Protein AF-A0A0S2M006-F1 (afdb_monomer)

InterPro domains:
  IPR002937 Amine oxidase [PF01593] (2-34)
  IPR036188 FAD/NAD(P)-binding domain superfamily [G3DSA:3.50.50.60] (1-38)
  IPR036188 FAD/NAD(P)-binding domain superfamily [SSF51905] (2-36)
  IPR050703 Flavin Monoamine Oxidase [PTHR43563] (2-37)

Organism: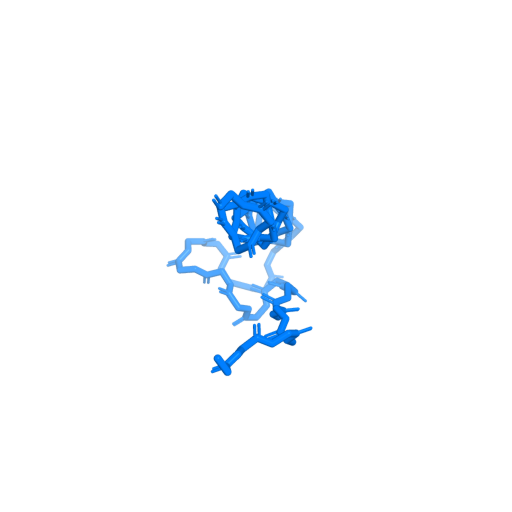 NCBI:txid656366

pLDDT: mean 90.73, std 9.09, range [57.81, 96.94]

Secondary structure (DSSP, 8-state):
-------SGGG-SSSTTSHHHHHHHHHHHHHHHHHHT-

Mean predicted aligned error: 3.56 Å

Radius of gyration: 10.38 Å; Cα contacts (8 Å, |Δi|>4): 50; chains: 1; bounding box: 27×15×25 Å

Foldseek 3Di:
DDPDQDADLCPAPPNRPDPVSRVVSVVVSVVVNVVVVD

Solvent-accessible surface area (backbone atoms only — not comparable to full-atom values): 2247 Å² total; per-residue (Å²): 144,81,90,80,72,76,57,31,23,79,65,18,96,55,56,56,75,34,74,71,4,23,56,52,18,42,53,52,33,52,53,53,54,58,58,74,73,108

Sequence (38 aa):
MDRIHWAGAETSAIWNGYMDGAIRSGRRAADEILQDFS

Structure (mmCIF, N/CA/C/O backbone):
data_AF-A0A0S2M006-F1
#
_entry.id   AF-A0A0S2M006-F1
#
loop_
_atom_site.group_PDB
_atom_site.id
_atom_site.type_symbol
_atom_site.label_atom_id
_atom_site.label_alt_id
_atom_site.label_comp_id
_atom_site.label_asym_id
_atom_site.label_entity_id
_atom_site.label_seq_id
_atom_site.pdbx_PDB_ins_code
_atom_site.Cartn_x
_atom_site.Cartn_y
_atom_site.Cartn_z
_atom_site.occupancy
_atom_site.B_iso_or_equiv
_atom_site.auth_seq_id
_atom_site.auth_comp_id
_atom_site.auth_asym_id
_atom_site.auth_atom_id
_atom_site.pdbx_PDB_model_num
ATOM 1 N N . MET A 1 1 ? -9.215 -9.912 11.029 1.00 57.81 1 MET A N 1
ATOM 2 C CA . MET A 1 1 ? -7.791 -9.868 11.416 1.00 57.81 1 MET A CA 1
ATOM 3 C C . MET A 1 1 ? -7.049 -9.608 10.134 1.00 57.81 1 MET A C 1
ATOM 5 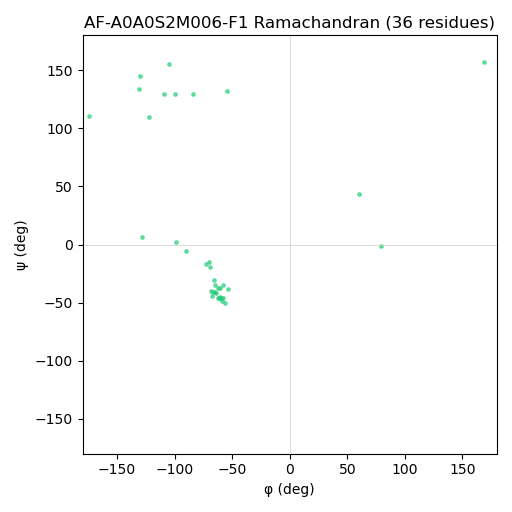O O . MET A 1 1 ? -6.749 -10.557 9.449 1.00 57.81 1 MET A O 1
ATOM 9 N N . ASP A 1 2 ? -6.912 -8.338 9.790 1.00 66.88 2 ASP A N 1
ATOM 10 C CA . ASP A 1 2 ? -6.004 -7.783 8.790 1.00 66.88 2 ASP A CA 1
ATOM 11 C C . ASP A 1 2 ? -6.214 -6.276 8.952 1.00 66.88 2 ASP A C 1
ATOM 13 O O . ASP A 1 2 ? -7.327 -5.784 8.870 1.00 66.88 2 ASP A O 1
ATOM 17 N N . ARG A 1 3 ? -5.207 -5.570 9.464 1.00 81.50 3 ARG A N 1
ATOM 18 C CA . ARG A 1 3 ? -5.245 -4.102 9.662 1.00 81.50 3 ARG A CA 1
ATOM 19 C C . ARG A 1 3 ? -4.022 -3.439 9.039 1.00 81.50 3 ARG A C 1
ATOM 21 O O . ARG A 1 3 ? -3.745 -2.268 9.285 1.00 81.50 3 ARG A O 1
ATOM 28 N N . ILE A 1 4 ? -3.230 -4.229 8.323 1.00 90.38 4 ILE A N 1
ATOM 29 C CA . ILE A 1 4 ? -1.972 -3.817 7.726 1.00 90.38 4 ILE A CA 1
ATOM 30 C C . ILE A 1 4 ? -2.113 -4.076 6.235 1.00 90.38 4 ILE A C 1
ATOM 32 O O . ILE A 1 4 ? -2.121 -5.224 5.800 1.00 90.38 4 ILE A O 1
ATOM 36 N N . HIS A 1 5 ? -2.206 -2.992 5.473 1.00 92.19 5 HIS A N 1
ATOM 37 C CA . HIS A 1 5 ? -2.282 -3.021 4.019 1.00 92.19 5 HIS A CA 1
ATOM 38 C C . HIS A 1 5 ? -0.970 -2.493 3.458 1.00 92.19 5 HIS A C 1
ATOM 40 O O . HIS A 1 5 ? -0.494 -1.428 3.857 1.00 92.19 5 HIS A O 1
ATOM 46 N N . TRP A 1 6 ? -0.379 -3.240 2.533 1.00 93.19 6 TRP A N 1
ATOM 47 C CA . TRP A 1 6 ? 0.909 -2.893 1.944 1.00 93.19 6 TRP A CA 1
ATOM 48 C C . TRP A 1 6 ? 0.722 -2.233 0.579 1.00 93.19 6 TRP A C 1
ATOM 50 O O . TRP A 1 6 ? 0.067 -2.781 -0.313 1.00 93.19 6 TRP A O 1
ATOM 60 N N . ALA A 1 7 ? 1.369 -1.084 0.396 1.00 95.25 7 ALA A N 1
ATOM 61 C CA . ALA A 1 7 ? 1.457 -0.356 -0.864 1.00 95.25 7 ALA A CA 1
ATOM 62 C C . ALA A 1 7 ? 2.920 0.005 -1.150 1.00 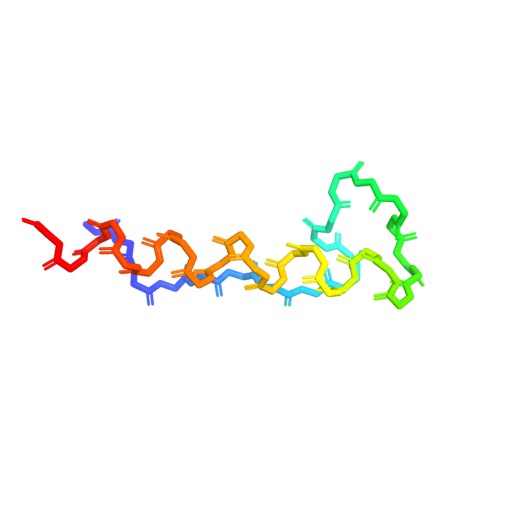95.25 7 ALA A C 1
ATOM 64 O O . ALA A 1 7 ? 3.686 0.278 -0.230 1.00 95.25 7 ALA A O 1
ATOM 65 N N . GLY A 1 8 ? 3.298 -0.009 -2.423 1.00 93.94 8 GLY A N 1
ATOM 66 C CA . GLY A 1 8 ? 4.662 0.214 -2.888 1.00 93.94 8 GLY A CA 1
ATOM 67 C C . GLY A 1 8 ? 4.791 -0.143 -4.365 1.00 93.94 8 GLY A C 1
ATOM 68 O O . GLY A 1 8 ? 4.002 -0.926 -4.902 1.00 93.94 8 GLY A O 1
ATOM 69 N N . ALA A 1 9 ? 5.789 0.416 -5.051 1.00 94.88 9 ALA A N 1
ATOM 70 C CA . ALA A 1 9 ? 6.036 0.060 -6.450 1.00 94.88 9 ALA A CA 1
ATOM 71 C C . ALA A 1 9 ? 6.290 -1.450 -6.594 1.00 94.88 9 ALA A C 1
ATOM 73 O O . ALA A 1 9 ? 5.864 -2.063 -7.571 1.00 94.88 9 ALA A O 1
ATOM 74 N N . GLU A 1 10 ? 6.931 -2.041 -5.591 1.00 95.25 10 GLU A N 1
ATOM 75 C CA . GLU A 1 10 ? 7.252 -3.457 -5.457 1.00 95.25 10 GLU A CA 1
ATOM 76 C C . GLU A 1 10 ? 6.045 -4.353 -5.132 1.00 95.25 10 GLU A C 1
ATOM 78 O O . GLU A 1 10 ? 6.119 -5.563 -5.341 1.00 95.25 10 GLU A O 1
ATOM 83 N N . THR A 1 11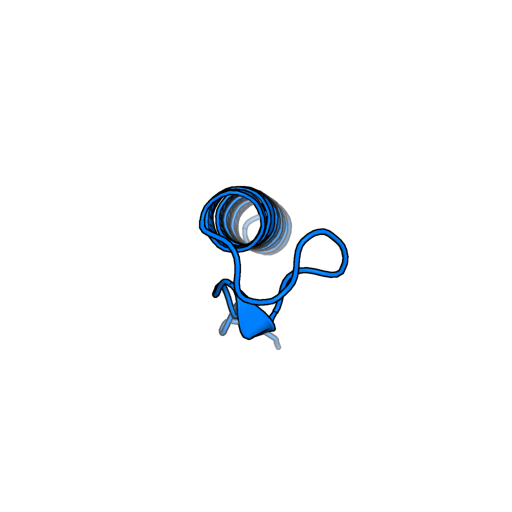 ? 4.921 -3.793 -4.677 1.00 91.25 11 THR A N 1
ATOM 84 C CA . THR A 1 11 ? 3.696 -4.563 -4.377 1.00 91.25 11 THR A CA 1
ATOM 85 C C . THR A 1 11 ? 2.675 -4.502 -5.510 1.00 91.25 11 THR A C 1
ATOM 87 O O . THR A 1 11 ? 1.573 -5.048 -5.410 1.00 91.25 11 THR A O 1
ATOM 90 N N . SER A 1 12 ? 3.025 -3.830 -6.607 1.00 91.75 12 SER A N 1
ATOM 91 C CA . SER A 1 12 ? 2.167 -3.726 -7.776 1.00 91.75 12 SER A CA 1
ATOM 92 C C . SER A 1 12 ? 2.320 -4.940 -8.684 1.00 91.75 12 SER A C 1
ATOM 94 O O . SER A 1 12 ? 3.433 -5.291 -9.082 1.00 91.75 12 SER A O 1
ATOM 96 N N . ALA A 1 13 ? 1.189 -5.543 -9.059 1.00 91.06 13 ALA A N 1
ATOM 97 C CA . ALA A 1 13 ? 1.140 -6.642 -10.025 1.00 91.06 13 ALA A CA 1
ATOM 98 C C . ALA A 1 13 ? 1.480 -6.190 -11.458 1.00 91.06 13 ALA A C 1
ATOM 100 O O . ALA A 1 13 ? 1.819 -7.012 -12.304 1.00 91.06 13 ALA A O 1
ATOM 101 N N . ILE A 1 14 ? 1.384 -4.885 -11.740 1.00 90.19 14 ILE A N 1
ATOM 102 C CA . ILE A 1 14 ? 1.653 -4.297 -13.055 1.00 90.19 14 ILE A CA 1
ATOM 103 C C . ILE A 1 14 ? 2.590 -3.105 -12.861 1.00 90.19 14 ILE A C 1
ATOM 105 O O . ILE A 1 14 ? 2.346 -2.268 -11.995 1.00 90.19 14 ILE A O 1
ATOM 109 N N . TRP A 1 15 ? 3.632 -3.007 -13.692 1.00 93.00 15 TRP A N 1
ATOM 110 C CA . TRP A 1 15 ? 4.649 -1.949 -13.610 1.00 93.00 15 TRP A CA 1
ATOM 111 C C . TRP A 1 15 ? 5.399 -1.936 -12.271 1.00 93.00 15 TRP A C 1
ATOM 113 O O . TRP A 1 15 ? 5.642 -0.881 -11.684 1.00 93.00 15 TRP A O 1
ATOM 123 N N . ASN A 1 16 ? 5.773 -3.126 -11.794 1.00 91.56 16 ASN A N 1
ATOM 124 C CA . ASN A 1 16 ? 6.574 -3.294 -10.588 1.00 91.56 16 ASN A CA 1
ATOM 125 C C . ASN A 1 16 ? 7.884 -2.490 -10.670 1.00 91.56 16 ASN A C 1
ATOM 127 O O . ASN A 1 16 ? 8.563 -2.523 -11.695 1.00 91.56 16 ASN A O 1
ATOM 131 N N . GLY A 1 17 ? 8.212 -1.745 -9.615 1.00 93.31 17 GLY A N 1
ATOM 132 C CA . GLY A 1 17 ? 9.402 -0.882 -9.575 1.00 93.31 17 GLY A CA 1
ATOM 133 C C . GLY A 1 17 ? 9.265 0.463 -10.306 1.00 93.31 17 GLY A C 1
ATOM 134 O O . GLY A 1 17 ? 10.185 1.276 -10.252 1.00 93.31 17 GLY A O 1
ATOM 135 N N . TYR A 1 18 ? 8.121 0.745 -10.939 1.00 95.19 18 TYR A N 1
ATOM 136 C CA . TYR A 1 18 ? 7.833 2.038 -11.570 1.00 95.19 18 TYR A CA 1
ATOM 137 C C . TYR A 1 18 ? 6.854 2.874 -10.733 1.00 95.19 18 TYR A C 1
ATOM 139 O O . TYR A 1 18 ? 6.017 2.337 -10.004 1.00 95.19 18 TYR A O 1
ATOM 147 N N . MET A 1 19 ? 6.897 4.206 -10.896 1.00 95.75 19 MET A N 1
ATOM 148 C CA . MET A 1 19 ? 5.963 5.135 -10.229 1.00 95.75 19 MET A CA 1
ATOM 149 C C . MET A 1 19 ? 4.491 4.769 -10.479 1.00 95.75 19 MET A C 1
ATOM 151 O O . MET A 1 19 ? 3.671 4.819 -9.566 1.00 95.75 19 MET A O 1
ATOM 155 N N . ASP A 1 20 ? 4.165 4.328 -11.694 1.00 95.88 20 ASP A N 1
ATOM 156 C CA . ASP A 1 20 ? 2.809 3.915 -12.070 1.00 95.88 20 ASP A CA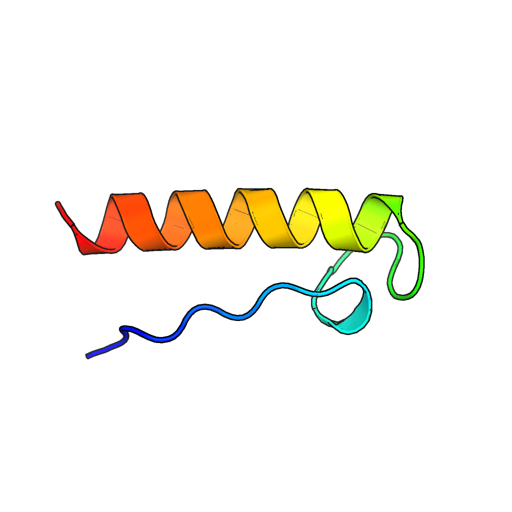 1
ATOM 157 C C . ASP A 1 20 ? 2.353 2.654 -11.308 1.00 95.88 20 ASP A C 1
ATOM 159 O O . ASP A 1 20 ? 1.168 2.483 -11.008 1.00 95.88 20 ASP A O 1
ATOM 163 N N . GLY A 1 21 ? 3.294 1.774 -10.954 1.00 96.94 21 GLY A N 1
ATOM 164 C CA . GLY A 1 21 ? 3.052 0.634 -10.076 1.00 96.94 21 GLY A CA 1
ATOM 165 C C . GLY A 1 21 ? 2.736 1.082 -8.649 1.00 96.94 21 GLY A C 1
ATOM 166 O O . GLY A 1 21 ? 1.753 0.611 -8.069 1.00 96.94 21 GLY A O 1
ATOM 167 N N . ALA A 1 22 ? 3.498 2.048 -8.122 1.00 96.81 22 ALA A N 1
ATOM 168 C CA . ALA A 1 22 ? 3.290 2.609 -6.785 1.00 96.81 22 ALA A CA 1
ATOM 169 C C . ALA A 1 22 ? 1.890 3.225 -6.641 1.00 96.81 22 ALA A C 1
ATOM 171 O O . ALA A 1 22 ? 1.157 2.871 -5.717 1.00 96.81 22 ALA A O 1
ATOM 172 N N . ILE A 1 23 ? 1.475 4.060 -7.602 1.00 96.31 23 ILE A N 1
ATOM 173 C CA . ILE A 1 23 ? 0.151 4.705 -7.603 1.00 96.31 23 ILE A CA 1
ATOM 174 C C . ILE A 1 23 ? -0.973 3.659 -7.609 1.00 96.31 23 ILE A C 1
ATOM 176 O O . ILE A 1 23 ? -1.918 3.757 -6.823 1.00 96.31 23 ILE A O 1
ATOM 180 N N . ARG A 1 24 ? -0.871 2.631 -8.465 1.00 95.81 24 ARG A N 1
ATOM 181 C CA 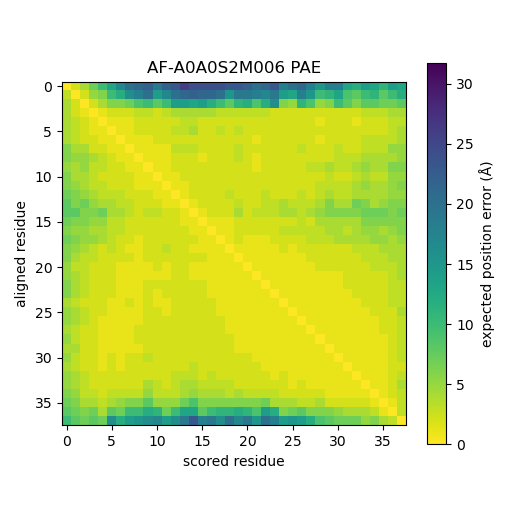. ARG A 1 24 ? -1.872 1.551 -8.528 1.00 95.81 24 ARG A CA 1
ATOM 182 C C . ARG A 1 24 ? -1.963 0.776 -7.217 1.00 95.81 24 ARG A C 1
ATOM 184 O O . ARG A 1 24 ? -3.067 0.542 -6.731 1.00 95.81 24 ARG A O 1
ATOM 191 N N . SER A 1 25 ? -0.818 0.407 -6.643 1.00 96.75 25 SER A N 1
ATOM 192 C CA . SER A 1 25 ? -0.775 -0.333 -5.377 1.00 96.75 25 SER A CA 1
ATOM 193 C C . SER A 1 25 ? -1.382 0.466 -4.216 1.00 96.75 25 SER A C 1
ATOM 195 O O . SER A 1 25 ? -2.093 -0.104 -3.395 1.00 96.75 25 SER A O 1
ATOM 197 N N . GLY A 1 26 ? -1.173 1.790 -4.188 1.00 96.31 26 GLY A N 1
ATOM 198 C CA . GLY A 1 26 ? -1.747 2.676 -3.178 1.00 96.31 26 GLY A CA 1
ATOM 199 C C . GLY A 1 26 ? -3.265 2.773 -3.278 1.00 96.31 26 GLY A C 1
ATOM 200 O O . GLY A 1 26 ? -3.945 2.718 -2.258 1.00 96.31 26 GLY A O 1
ATOM 201 N N . ARG A 1 27 ? -3.810 2.842 -4.501 1.00 96.88 27 ARG A N 1
ATOM 202 C CA . ARG A 1 27 ? -5.267 2.818 -4.711 1.00 96.88 27 ARG A CA 1
ATOM 203 C C . ARG A 1 27 ? -5.886 1.512 -4.215 1.00 96.88 27 ARG A C 1
ATOM 205 O O . ARG A 1 27 ? -6.855 1.563 -3.473 1.00 96.88 27 ARG A O 1
ATOM 212 N N . ARG A 1 28 ? -5.278 0.371 -4.557 1.00 95.44 28 ARG A N 1
ATOM 213 C CA . ARG A 1 28 ? -5.715 -0.944 -4.064 1.00 95.44 28 ARG A CA 1
ATOM 214 C C . ARG A 1 28 ? -5.735 -0.984 -2.535 1.00 95.44 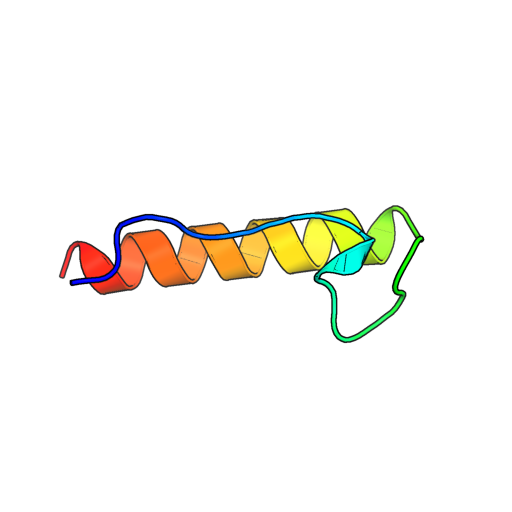28 ARG A C 1
ATOM 216 O O . ARG A 1 28 ? -6.740 -1.371 -1.961 1.00 95.44 28 ARG A O 1
ATOM 223 N N . ALA A 1 29 ? -4.646 -0.569 -1.887 1.00 95.31 29 ALA A N 1
ATOM 224 C CA . ALA A 1 29 ? -4.573 -0.579 -0.428 1.00 95.31 29 ALA A CA 1
ATOM 225 C C . ALA A 1 29 ? -5.648 0.318 0.211 1.00 95.31 29 ALA A C 1
ATOM 227 O O . ALA A 1 29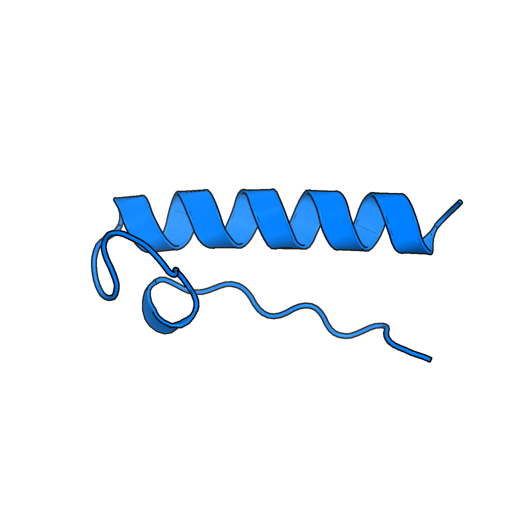 ? -6.220 -0.051 1.229 1.00 95.31 29 ALA A O 1
ATOM 228 N N . ALA A 1 30 ? -5.963 1.469 -0.392 1.00 95.19 30 ALA A N 1
ATOM 229 C CA . ALA A 1 30 ? -7.059 2.318 0.073 1.00 95.19 30 ALA A CA 1
ATOM 230 C C . ALA A 1 30 ? -8.430 1.629 -0.054 1.00 95.19 30 ALA A C 1
ATOM 232 O O . ALA A 1 30 ? -9.232 1.713 0.874 1.00 95.19 30 ALA A O 1
ATOM 233 N N . ASP A 1 31 ? -8.685 0.925 -1.158 1.00 95.44 31 ASP A N 1
ATOM 234 C CA . ASP A 1 31 ? -9.932 0.176 -1.357 1.00 95.44 31 ASP A CA 1
ATOM 235 C C . ASP A 1 31 ? -10.066 -0.984 -0.355 1.00 95.44 31 ASP A C 1
ATOM 237 O O . ASP A 1 31 ? -11.142 -1.189 0.203 1.00 95.44 31 ASP A O 1
ATOM 241 N N . GLU A 1 32 ? -8.974 -1.706 -0.080 1.00 93.69 32 GLU A N 1
ATOM 242 C CA . GLU A 1 32 ? -8.933 -2.766 0.939 1.00 93.69 32 GLU A CA 1
ATOM 243 C C . GLU A 1 32 ? -9.249 -2.212 2.336 1.00 93.69 32 GLU A C 1
ATOM 245 O O . GLU A 1 32 ? -10.083 -2.769 3.043 1.00 93.69 32 GLU A O 1
ATOM 250 N N . ILE A 1 33 ? -8.659 -1.067 2.702 1.00 93.31 33 ILE A N 1
ATOM 251 C CA . ILE A 1 33 ? -8.951 -0.386 3.970 1.00 93.31 33 ILE A CA 1
ATOM 252 C C . ILE A 1 33 ? -10.443 -0.046 4.072 1.00 93.31 33 ILE A C 1
ATOM 254 O O . ILE A 1 33 ? -11.059 -0.268 5.111 1.00 93.31 33 ILE A O 1
ATOM 258 N N . LEU A 1 34 ? -11.036 0.505 3.007 1.00 93.00 34 LEU A N 1
ATOM 259 C CA . LEU A 1 34 ? -12.455 0.872 2.997 1.00 93.00 34 LEU A CA 1
ATOM 260 C C . LEU A 1 34 ? -13.377 -0.347 3.125 1.00 93.00 34 LEU A C 1
ATOM 262 O O . LEU A 1 34 ? -14.421 -0.236 3.766 1.00 93.00 34 LEU A O 1
ATOM 266 N N . GLN A 1 35 ? -13.003 -1.489 2.543 1.00 90.88 35 GLN A N 1
ATOM 267 C CA . GLN A 1 35 ? -13.752 -2.742 2.679 1.00 90.88 35 GLN A CA 1
ATOM 268 C C . GLN A 1 35 ? -13.686 -3.296 4.103 1.00 90.88 35 GLN A C 1
ATOM 270 O O . GLN A 1 35 ? -14.710 -3.726 4.624 1.00 90.88 35 GLN A O 1
ATOM 275 N N . ASP A 1 36 ? -12.525 -3.215 4.753 1.00 88.62 36 ASP A N 1
ATOM 276 C CA . ASP A 1 36 ? -12.333 -3.705 6.124 1.00 88.62 36 ASP A CA 1
ATOM 277 C C . ASP A 1 36 ? -13.064 -2.863 7.189 1.00 88.62 36 ASP A C 1
ATOM 279 O O . ASP A 1 36 ? -13.222 -3.302 8.332 1.00 88.62 36 ASP A O 1
ATOM 283 N N . PHE A 1 37 ? -13.508 -1.650 6.840 1.00 75.94 37 PHE A N 1
ATOM 284 C CA . PHE A 1 37 ? -14.320 -0.789 7.707 1.00 75.94 37 PHE A CA 1
ATOM 285 C C . PHE A 1 37 ? -15.841 -0.986 7.558 1.00 75.94 37 PHE A C 1
ATOM 287 O O . PHE A 1 37 ? -16.586 -0.362 8.321 1.00 75.94 37 PHE A O 1
ATOM 294 N N . SER A 1 38 ? -16.303 -1.812 6.609 1.00 64.75 38 SER A N 1
ATOM 295 C CA . SER A 1 38 ? -17.721 -2.174 6.431 1.00 64.75 38 SER A CA 1
ATOM 296 C C . SER A 1 38 ? -18.101 -3.439 7.194 1.00 64.75 38 SER A C 1
ATOM 298 O O . SER A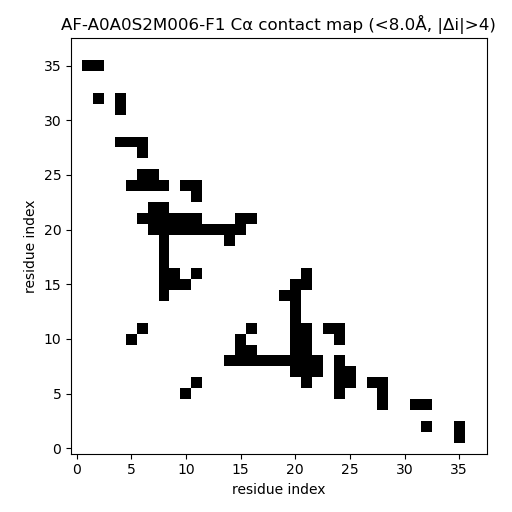 1 38 ? -19.315 -3.550 7.480 1.00 64.75 38 SER A O 1
#